Protein AF-A0A5K0VQN2-F1 (afdb_monomer_lite)

Organism: NCBI:txid210225

Structure (mmCIF, N/CA/C/O backbone):
data_AF-A0A5K0VQN2-F1
#
_entry.id   AF-A0A5K0VQN2-F1
#
loop_
_atom_site.group_PDB
_atom_site.id
_atom_site.type_symbol
_atom_site.label_atom_id
_atom_site.label_alt_id
_atom_site.label_comp_id
_atom_site.label_asym_id
_atom_site.label_entity_id
_atom_site.label_seq_id
_atom_site.pdbx_PDB_ins_code
_atom_site.Cartn_x
_atom_site.Cartn_y
_atom_site.Cartn_z
_atom_site.occupancy
_atom_site.B_iso_or_equiv
_atom_site.auth_seq_id
_atom_site.auth_comp_id
_atom_site.auth_asym_id
_atom_site.auth_atom_id
_atom_site.pdbx_PDB_model_num
ATOM 1 N N . MET A 1 1 ? 19.810 -2.177 4.736 1.00 75.50 1 MET A N 1
ATOM 2 C CA . MET A 1 1 ? 18.911 -2.210 3.562 1.00 75.50 1 MET A CA 1
ATOM 3 C C . MET A 1 1 ? 18.037 -0.949 3.607 1.00 75.50 1 MET A C 1
ATOM 5 O O . MET A 1 1 ? 16.884 -1.018 3.995 1.00 75.50 1 MET A O 1
ATOM 9 N N . ARG A 1 2 ? 18.588 0.226 3.256 1.00 93.81 2 ARG A N 1
ATOM 10 C CA . ARG A 1 2 ? 17.998 1.543 3.599 1.00 93.81 2 ARG A CA 1
ATOM 11 C C . ARG A 1 2 ? 16.566 1.756 3.089 1.00 93.81 2 ARG A C 1
ATOM 13 O O . ARG A 1 2 ? 15.743 2.297 3.812 1.00 93.81 2 ARG A O 1
ATOM 20 N N . ALA A 1 3 ? 16.261 1.307 1.871 1.00 94.88 3 ALA A N 1
ATOM 21 C CA . ALA A 1 3 ? 14.914 1.428 1.309 1.00 94.88 3 ALA A CA 1
ATOM 22 C C . ALA A 1 3 ? 13.862 0.677 2.146 1.00 94.88 3 ALA A C 1
ATOM 24 O O . ALA A 1 3 ? 12.771 1.186 2.365 1.00 94.88 3 ALA A O 1
ATOM 25 N N . PHE A 1 4 ? 14.214 -0.498 2.674 1.00 96.38 4 PHE A N 1
ATOM 26 C CA .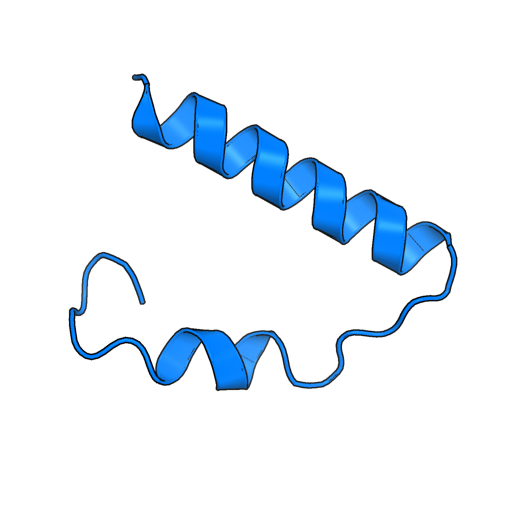 PHE A 1 4 ? 13.319 -1.286 3.521 1.00 96.38 4 PHE A CA 1
ATOM 27 C C . PHE A 1 4 ? 13.071 -0.618 4.877 1.00 96.38 4 PHE A C 1
ATOM 29 O O . PHE A 1 4 ? 11.958 -0.686 5.391 1.00 96.38 4 PHE A O 1
ATOM 36 N N . ASP A 1 5 ? 14.080 0.056 5.437 1.00 97.44 5 ASP A N 1
ATOM 37 C CA . ASP A 1 5 ? 13.938 0.790 6.698 1.00 97.44 5 ASP A CA 1
ATOM 38 C C . ASP A 1 5 ? 12.960 1.970 6.548 1.00 97.44 5 ASP A C 1
ATOM 40 O O . ASP A 1 5 ? 12.104 2.180 7.408 1.00 97.44 5 ASP A O 1
ATOM 44 N N . GLU A 1 6 ? 13.027 2.701 5.431 1.00 98.00 6 GLU A N 1
ATOM 45 C CA . GLU A 1 6 ? 12.083 3.789 5.139 1.00 98.00 6 GLU A CA 1
ATOM 46 C C . GLU A 1 6 ? 10.670 3.264 4.826 1.00 98.00 6 GLU A C 1
ATOM 48 O O . GLU A 1 6 ? 9.689 3.799 5.343 1.00 98.00 6 GLU A O 1
ATOM 53 N N . LEU A 1 7 ? 10.543 2.167 4.068 1.00 97.25 7 LEU A N 1
ATOM 54 C CA . LEU A 1 7 ? 9.242 1.532 3.809 1.00 97.25 7 LEU A CA 1
ATOM 55 C C . LEU A 1 7 ? 8.583 1.020 5.096 1.00 97.25 7 LEU A C 1
ATOM 57 O O . LEU A 1 7 ? 7.370 1.139 5.255 1.00 97.25 7 LEU A O 1
ATOM 61 N N . ARG A 1 8 ? 9.369 0.522 6.058 1.00 97.50 8 ARG A N 1
ATOM 62 C CA . ARG A 1 8 ? 8.851 0.129 7.375 1.00 97.50 8 ARG A CA 1
ATOM 63 C C . ARG A 1 8 ? 8.288 1.323 8.149 1.00 97.50 8 ARG A C 1
ATOM 65 O O . ARG A 1 8 ? 7.280 1.178 8.833 1.00 97.50 8 ARG A O 1
ATOM 72 N N . ARG A 1 9 ? 8.900 2.507 8.051 1.00 97.50 9 ARG A N 1
ATOM 73 C CA . ARG A 1 9 ? 8.343 3.731 8.659 1.00 97.50 9 ARG A CA 1
ATOM 74 C C . ARG A 1 9 ? 7.019 4.131 8.012 1.00 97.50 9 ARG A C 1
ATOM 76 O O . ARG A 1 9 ? 6.086 4.470 8.734 1.00 97.50 9 ARG A O 1
ATOM 83 N N . LEU A 1 10 ? 6.924 4.025 6.687 1.00 96.44 10 LEU A N 1
ATOM 84 C CA . LEU A 1 10 ? 5.689 4.286 5.944 1.00 96.44 10 LEU A CA 1
ATOM 85 C C . LEU A 1 10 ? 4.562 3.314 6.337 1.00 96.44 10 LEU A C 1
ATOM 87 O O . LEU A 1 10 ? 3.430 3.735 6.558 1.00 96.44 10 LEU A O 1
ATOM 91 N N . GLU A 1 11 ? 4.877 2.027 6.492 1.00 96.12 11 GLU A N 1
ATOM 92 C CA . GLU A 1 11 ? 3.928 1.024 6.984 1.00 96.12 11 GLU A CA 1
ATOM 93 C C . GLU A 1 11 ? 3.399 1.380 8.384 1.00 96.12 11 GLU A C 1
ATOM 95 O O . GLU A 1 11 ? 2.192 1.331 8.628 1.00 96.12 11 GLU A O 1
ATOM 100 N 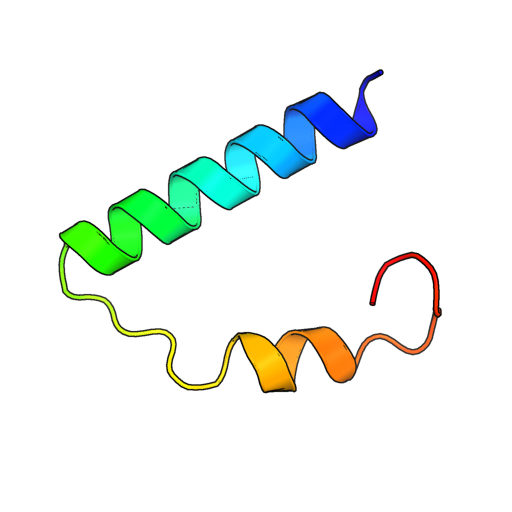N . MET A 1 12 ? 4.294 1.748 9.309 1.00 97.12 12 MET A N 1
ATOM 101 C CA . MET A 1 12 ? 3.910 2.132 10.671 1.00 97.12 12 MET A CA 1
ATOM 102 C C . MET A 1 12 ? 2.979 3.347 10.675 1.00 97.12 12 MET A C 1
ATOM 104 O O . MET A 1 12 ? 1.961 3.308 11.361 1.00 97.12 12 MET A O 1
ATOM 108 N N . PHE A 1 13 ? 3.273 4.362 9.859 1.00 96.00 13 PHE A N 1
ATOM 109 C CA . PHE A 1 13 ? 2.425 5.543 9.704 1.00 96.00 13 PHE A CA 1
ATOM 110 C C . PHE A 1 13 ? 0.989 5.170 9.308 1.00 96.00 13 PHE A C 1
ATOM 112 O O . PHE A 1 13 ? 0.041 5.532 10.002 1.00 96.00 13 PHE A O 1
ATOM 119 N N . PHE A 1 14 ? 0.810 4.376 8.248 1.00 95.19 14 PHE A N 1
ATOM 120 C CA . PHE A 1 14 ? -0.535 3.997 7.806 1.00 95.19 14 PHE A CA 1
ATOM 121 C C . PHE A 1 14 ? -1.280 3.141 8.834 1.00 95.19 14 PHE A C 1
ATOM 123 O O . PHE A 1 14 ? -2.483 3.311 9.026 1.00 95.19 14 PHE A O 1
ATOM 130 N N . ARG A 1 15 ? -0.576 2.259 9.555 1.00 93.62 15 ARG A N 1
ATOM 131 C CA . ARG A 1 15 ? -1.172 1.499 10.665 1.00 93.62 15 ARG A CA 1
ATOM 132 C C . ARG A 1 15 ? -1.672 2.409 11.787 1.00 93.62 15 ARG A C 1
ATOM 134 O O . ARG A 1 15 ? -2.686 2.093 12.407 1.00 93.62 15 ARG A O 1
ATOM 141 N N . GLU A 1 16 ? -0.968 3.495 12.090 1.00 95.88 16 GLU A N 1
ATOM 142 C CA . GLU A 1 16 ? -1.389 4.464 13.107 1.00 95.88 16 GLU A CA 1
ATOM 143 C C . GLU A 1 16 ? -2.585 5.299 12.651 1.00 95.88 16 GLU A C 1
ATOM 145 O O . GLU A 1 16 ? -3.523 5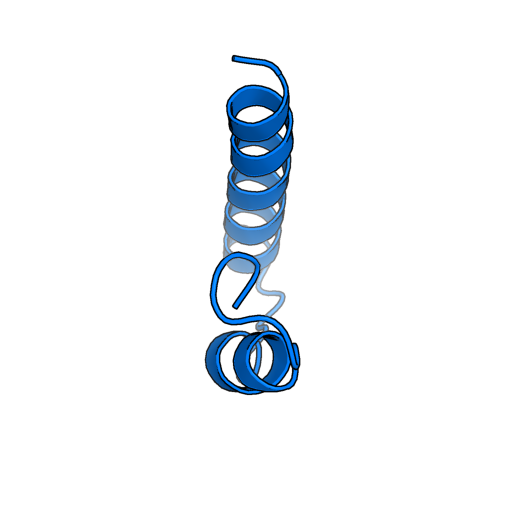.475 13.427 1.00 95.88 16 GLU A O 1
ATOM 150 N N . GLU A 1 17 ? -2.604 5.742 11.396 1.00 94.19 17 GLU A N 1
ATOM 151 C CA . GLU A 1 17 ? -3.735 6.489 10.836 1.00 94.19 17 GLU A CA 1
ATOM 152 C C . GLU A 1 17 ? -5.019 5.647 10.829 1.00 94.19 17 GLU A C 1
ATOM 154 O O . GLU A 1 17 ? -6.063 6.112 11.291 1.00 94.19 17 GLU A O 1
ATOM 159 N N . ILE A 1 18 ? -4.926 4.365 10.458 1.00 91.62 18 ILE A N 1
ATOM 160 C CA . ILE A 1 18 ? -6.056 3.427 10.547 1.00 91.62 18 ILE A CA 1
ATOM 161 C C . ILE A 1 18 ? -6.555 3.305 11.997 1.00 91.62 18 ILE A C 1
ATOM 163 O O . ILE A 1 18 ? -7.760 3.348 12.240 1.00 91.62 18 ILE A O 1
ATOM 167 N N . LYS A 1 19 ? -5.651 3.206 12.986 1.00 93.56 19 LYS A N 1
ATOM 168 C CA . LYS A 1 19 ? -6.025 3.157 14.416 1.00 93.56 19 LYS A CA 1
ATOM 169 C C . LYS A 1 19 ? -6.696 4.441 14.907 1.00 93.56 19 LYS A C 1
ATOM 171 O O . LYS A 1 19 ? -7.506 4.375 15.826 1.00 93.56 19 LYS A O 1
ATOM 176 N N . ARG A 1 20 ? -6.361 5.594 14.322 1.00 95.25 20 ARG A N 1
ATOM 177 C CA . ARG A 1 20 ? -6.978 6.897 14.623 1.00 95.25 20 ARG A CA 1
ATOM 178 C C . ARG A 1 20 ? -8.350 7.078 13.967 1.00 95.25 20 ARG A C 1
ATOM 180 O O . ARG A 1 20 ? -9.011 8.075 14.234 1.00 95.25 20 ARG A O 1
ATOM 187 N N . GLY A 1 21 ? -8.788 6.126 13.140 1.00 90.81 21 GLY A N 1
ATOM 188 C CA . GLY A 1 21 ? -10.041 6.212 12.391 1.00 90.81 21 GLY A CA 1
ATOM 189 C C . GLY A 1 21 ? -9.922 6.990 11.077 1.00 90.81 21 GLY A C 1
ATOM 190 O O . GLY A 1 21 ? -10.936 7.218 10.419 1.00 90.81 21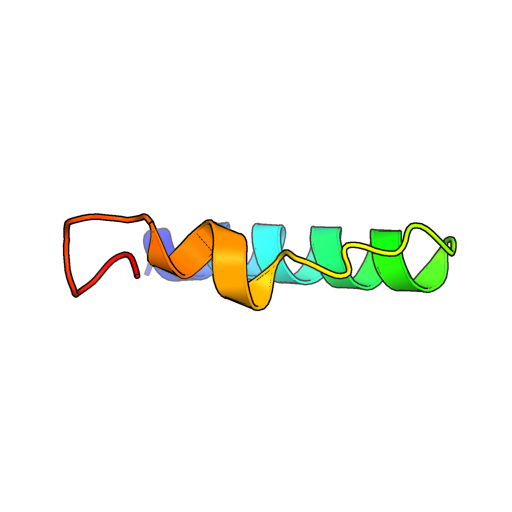 GLY A O 1
ATOM 191 N N . CYS A 1 22 ? -8.706 7.368 10.666 1.00 86.31 22 CYS A N 1
ATOM 192 C CA . CYS A 1 22 ? -8.447 7.908 9.336 1.00 86.31 22 CYS A CA 1
ATOM 193 C C . CYS A 1 22 ? -8.495 6.751 8.329 1.00 86.31 22 CYS A C 1
ATOM 195 O O . CYS A 1 22 ? 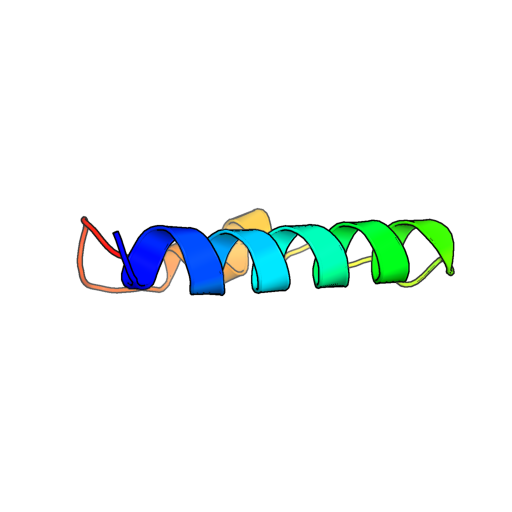-7.556 5.962 8.215 1.00 86.31 22 CYS A O 1
ATOM 197 N N . SER A 1 23 ? -9.612 6.625 7.613 1.00 83.25 23 SER A N 1
ATOM 198 C CA . SER A 1 23 ? -9.748 5.629 6.553 1.00 83.25 23 SER A CA 1
ATOM 199 C C . SER A 1 23 ? -9.091 6.126 5.267 1.00 83.25 23 SER A C 1
ATOM 201 O O . SER A 1 23 ? -9.360 7.242 4.827 1.00 83.25 23 SER A O 1
ATOM 203 N N . 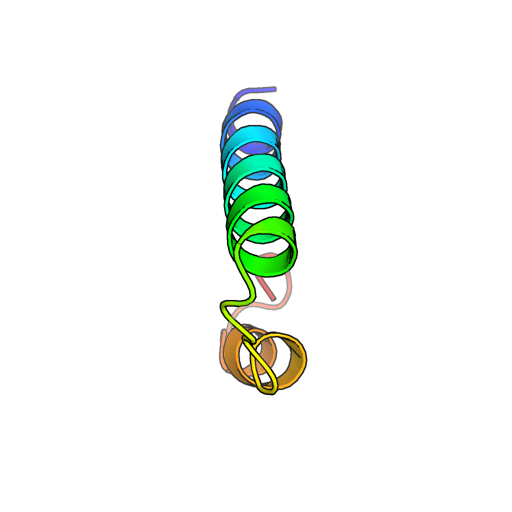ILE A 1 24 ? -8.260 5.288 4.645 1.00 85.50 24 ILE A N 1
ATOM 204 C CA . ILE A 1 24 ? -7.649 5.551 3.335 1.00 85.50 24 ILE A CA 1
ATOM 205 C C . ILE A 1 24 ? -8.176 4.497 2.364 1.00 85.50 24 ILE A C 1
ATOM 207 O O . ILE A 1 24 ? -7.454 3.596 1.938 1.00 85.50 24 ILE A O 1
ATOM 211 N N . VAL A 1 25 ? -9.482 4.581 2.103 1.00 85.56 25 VAL A N 1
ATOM 212 C CA . VAL A 1 25 ? -10.272 3.575 1.369 1.00 85.56 25 VAL A CA 1
ATOM 213 C C . VAL A 1 25 ? -9.648 3.244 0.012 1.00 85.56 25 VAL A C 1
ATOM 215 O O . VAL A 1 25 ? -9.598 2.079 -0.369 1.00 85.56 25 VAL A O 1
ATOM 218 N N . ASP A 1 26 ? -9.060 4.245 -0.642 1.00 90.62 26 ASP A N 1
ATOM 219 C CA . ASP A 1 26 ? -8.549 4.110 -2.005 1.00 90.62 26 ASP A CA 1
ATOM 220 C C . ASP A 1 26 ? -7.031 3.871 -2.059 1.00 90.62 26 ASP A C 1
ATOM 222 O O . ASP A 1 26 ? -6.457 3.846 -3.144 1.00 90.62 26 ASP A O 1
ATOM 226 N N . LEU A 1 27 ? -6.339 3.681 -0.921 1.00 92.69 27 LEU A N 1
ATOM 227 C CA . LEU A 1 27 ? -4.869 3.563 -0.899 1.00 92.69 27 LEU A CA 1
ATOM 228 C C . LEU A 1 27 ? -4.360 2.464 -1.838 1.00 92.69 27 LEU A C 1
ATOM 230 O O . LEU A 1 27 ? -3.356 2.654 -2.521 1.00 92.69 27 LEU A O 1
ATOM 234 N N . TYR A 1 28 ? -5.064 1.330 -1.877 1.00 91.62 28 TYR A N 1
ATOM 235 C CA . TYR A 1 28 ? -4.708 0.190 -2.718 1.00 91.62 28 TYR A CA 1
ATOM 236 C C . TYR A 1 28 ? -4.803 0.508 -4.215 1.00 91.62 28 TYR A C 1
ATOM 238 O O . TYR A 1 28 ? -3.987 0.020 -4.994 1.00 91.62 28 TYR A O 1
ATOM 246 N N . GLU A 1 29 ? -5.766 1.331 -4.628 1.00 95.19 29 GLU A N 1
ATOM 247 C CA . GLU A 1 29 ? -5.882 1.782 -6.017 1.00 95.19 29 GLU A CA 1
ATOM 248 C C . GLU A 1 29 ? -4.887 2.909 -6.318 1.00 95.19 29 GLU A C 1
ATOM 250 O O . GLU A 1 29 ? -4.210 2.880 -7.344 1.00 95.19 29 GLU A O 1
ATOM 255 N N . LEU A 1 30 ? -4.712 3.855 -5.391 1.00 95.38 30 LEU A N 1
ATOM 256 C CA . LEU A 1 30 ? -3.841 5.018 -5.568 1.00 95.38 30 LEU A CA 1
ATOM 257 C C . LEU A 1 30 ? -2.384 4.633 -5.852 1.00 95.38 30 LEU A C 1
ATOM 259 O O . LEU A 1 30 ? -1.756 5.217 -6.738 1.00 95.38 30 LEU A O 1
ATOM 263 N N . VAL A 1 31 ? -1.839 3.640 -5.139 1.00 96.19 31 VAL A N 1
ATOM 264 C CA . VAL A 1 31 ? -0.453 3.185 -5.360 1.00 96.19 31 VAL A CA 1
ATOM 265 C C . VAL A 1 31 ? -0.261 2.519 -6.728 1.00 96.19 31 VAL A C 1
ATOM 267 O O . VAL A 1 31 ? 0.839 2.554 -7.281 1.00 96.19 31 VAL A O 1
ATOM 270 N N . GLN A 1 32 ? -1.331 1.994 -7.337 1.00 96.38 32 GLN A N 1
ATOM 271 C CA . GLN A 1 32 ? -1.268 1.343 -8.648 1.00 96.38 32 GLN A CA 1
ATOM 272 C C . GLN A 1 32 ? -1.073 2.317 -9.812 1.00 96.38 32 GLN A C 1
ATOM 274 O O . GLN A 1 32 ? -0.646 1.898 -10.889 1.00 96.38 32 GLN A O 1
ATOM 279 N N . HIS A 1 33 ? -1.294 3.617 -9.601 1.00 96.75 33 HIS A N 1
ATOM 280 C CA . HIS A 1 33 ? -0.990 4.642 -10.599 1.00 96.75 33 HIS A CA 1
ATOM 281 C C . HIS A 1 33 ? 0.518 4.856 -10.820 1.00 96.75 33 HIS A C 1
ATOM 283 O O . HIS A 1 33 ? 0.907 5.551 -11.761 1.00 96.75 33 HIS A O 1
ATOM 289 N N . ALA A 1 34 ? 1.392 4.254 -10.002 1.00 97.44 34 ALA A N 1
ATOM 290 C CA . ALA A 1 34 ? 2.828 4.266 -10.249 1.00 97.44 34 ALA A CA 1
ATOM 291 C C . ALA A 1 34 ? 3.162 3.551 -11.575 1.00 97.44 34 ALA A C 1
ATOM 293 O O . ALA A 1 34 ? 2.898 2.362 -11.749 1.00 97.44 34 ALA A O 1
ATOM 294 N N . GLY A 1 35 ? 3.783 4.269 -12.520 1.00 97.19 35 GLY A N 1
ATOM 295 C CA . GLY A 1 35 ? 4.107 3.727 -13.849 1.00 97.19 35 GLY A CA 1
ATOM 296 C C . GLY A 1 35 ? 5.171 2.621 -13.830 1.00 97.19 35 GLY A C 1
ATOM 297 O O . GLY A 1 35 ? 5.133 1.698 -14.643 1.00 97.19 35 GLY A O 1
ATOM 298 N N . ASN A 1 36 ? 6.088 2.665 -12.862 1.00 97.62 36 ASN A N 1
ATOM 299 C CA . ASN A 1 36 ? 7.134 1.658 -12.690 1.00 97.62 36 ASN A CA 1
ATOM 300 C C . ASN A 1 36 ? 6.600 0.442 -11.915 1.00 97.62 36 ASN A C 1
ATOM 302 O O . ASN A 1 36 ? 5.950 0.613 -10.893 1.00 97.62 36 ASN A O 1
ATOM 306 N N . ILE A 1 37 ? 6.923 -0.778 -12.362 1.00 96.06 37 ILE A N 1
ATOM 307 C CA . ILE A 1 37 ? 6.447 -2.027 -11.730 1.00 96.06 37 ILE A CA 1
ATOM 308 C C . ILE A 1 37 ? 7.035 -2.277 -10.337 1.00 96.06 37 ILE A C 1
ATOM 310 O O . ILE A 1 37 ? 6.377 -2.895 -9.521 1.00 96.06 37 ILE A O 1
ATOM 314 N N . LEU A 1 38 ? 8.265 -1.831 -10.065 1.00 95.69 38 LEU A N 1
ATOM 315 C CA . LEU A 1 38 ? 8.930 -2.106 -8.785 1.00 95.69 38 LEU A CA 1
ATOM 316 C C . LEU A 1 38 ? 8.437 -1.207 -7.628 1.00 95.69 38 LEU A C 1
ATOM 318 O O . LEU A 1 38 ? 8.333 -1.708 -6.514 1.00 95.69 38 LEU A O 1
ATOM 322 N N . PRO A 1 39 ? 8.161 0.096 -7.836 1.00 95.31 39 PRO A N 1
ATOM 323 C CA . PRO A 1 39 ? 7.537 0.944 -6.815 1.00 95.31 39 PRO A CA 1
ATOM 324 C C . PRO A 1 39 ? 6.022 0.758 -6.663 1.00 95.31 39 PRO A C 1
ATOM 326 O O . PRO A 1 39 ? 5.473 1.258 -5.685 1.00 95.31 39 PRO A O 1
ATOM 329 N N . ARG A 1 40 ? 5.370 0.140 -7.653 1.00 94.75 40 ARG A N 1
ATOM 330 C CA . ARG A 1 40 ? 3.945 -0.196 -7.632 1.00 94.75 40 ARG A CA 1
ATOM 331 C C . ARG A 1 40 ? 3.700 -1.427 -6.768 1.00 94.75 40 ARG A C 1
ATOM 333 O O . ARG A 1 40 ? 2.704 -1.406 -6.018 1.00 94.75 40 ARG A O 1
#

Radius of gyration: 11.85 Å; chains: 1; bounding box: 29×10×28 Å

Foldseek 3Di:
DVVVVVVVVVVVVVVVCVVVVNDPPCPVVVQVPPPDPVSD

Sequence (40 aa):
MRAFDELRRLEMFFREEIKRGCSIVDLYELVQHAGNILPR

Secondary structure (DSSP, 8-state):
-HHHHHHHHHHHHHHHHHHTT---TTHHHHGGG-SSTTT-

pLDDT: mean 93.84, std 4.64, range [75.5, 98.0]

InterPro domains:
  IPR005378 Vacuolar protein sorting-associated protein 35 [PF03635] (1-40)
  IPR005378 Vacuolar protein sorting-associated protein 35 [PTHR11099] (1-40)